Protein AF-A0A3B8JCW5-F1 (afdb_monomer)

Mean predicted aligned error: 5.27 Å

Secondary structure (DSSP, 8-state):
-PPTT--HHHHHHHHHHHHHPPPPTTTT-----GGGHHHHHHHHHHHHHHHHHHHHT-S-HHHHHHHHHHHHHHTTHHHHHHHHHHHHHHHHHT-

Structure (mmCIF, N/CA/C/O backbone):
data_AF-A0A3B8JCW5-F1
#
_entry.id   AF-A0A3B8JCW5-F1
#
loop_
_atom_site.group_PDB
_atom_site.id
_atom_site.type_symbol
_atom_site.label_atom_id
_atom_site.label_alt_id
_atom_site.label_comp_id
_atom_site.label_asym_id
_atom_site.label_entity_id
_atom_site.label_seq_id
_atom_site.pdbx_PDB_ins_code
_atom_site.Cartn_x
_atom_site.Cartn_y
_atom_site.Cartn_z
_atom_site.occupancy
_atom_site.B_iso_or_equiv
_atom_site.auth_seq_id
_atom_site.auth_comp_id
_atom_site.auth_asym_id
_atom_site.auth_atom_id
_atom_site.pdbx_PDB_model_num
ATOM 1 N N . TYR A 1 1 ? 7.900 21.794 -32.937 1.00 60.78 1 TYR A N 1
ATOM 2 C CA . TYR A 1 1 ? 9.323 21.405 -32.929 1.00 60.78 1 TYR A CA 1
ATOM 3 C C . TYR A 1 1 ? 9.379 19.928 -32.579 1.00 60.78 1 TYR A C 1
ATOM 5 O O . TYR A 1 1 ? 8.830 19.569 -31.545 1.00 60.78 1 TYR A O 1
ATOM 13 N N . GLN A 1 2 ? 9.923 19.083 -33.454 1.00 66.00 2 GLN A N 1
ATOM 14 C CA . GLN A 1 2 ? 10.142 17.659 -33.180 1.00 66.00 2 GLN A CA 1
ATOM 15 C C . GLN A 1 2 ? 11.568 17.529 -32.648 1.00 66.00 2 GLN A C 1
ATOM 17 O O . GLN A 1 2 ? 12.497 17.968 -33.323 1.00 66.00 2 GLN A O 1
ATOM 22 N N . ALA A 1 3 ? 11.744 17.009 -31.433 1.00 75.12 3 ALA A N 1
ATOM 23 C CA . ALA A 1 3 ? 13.090 16.718 -30.951 1.00 75.12 3 ALA A CA 1
ATOM 24 C C . ALA A 1 3 ? 13.651 15.519 -31.730 1.00 75.12 3 ALA A C 1
ATOM 26 O O . ALA A 1 3 ? 12.916 14.580 -32.043 1.00 75.12 3 ALA A O 1
ATOM 27 N N . GLU A 1 4 ? 14.935 15.577 -32.067 1.00 80.12 4 GLU A N 1
ATOM 28 C CA . GLU A 1 4 ? 15.622 14.545 -32.843 1.00 80.12 4 GLU A CA 1
ATOM 29 C C . GLU A 1 4 ? 15.4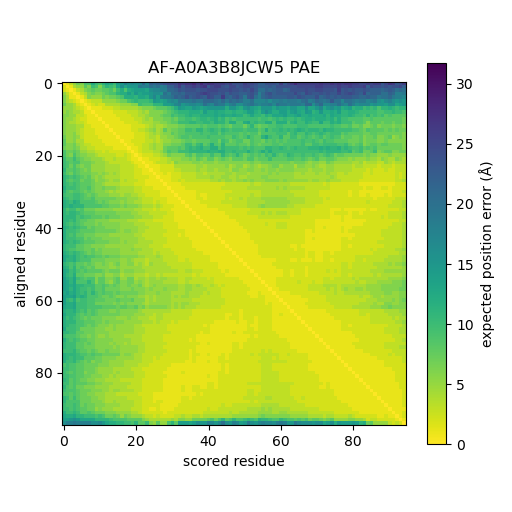79 13.169 -32.161 1.00 80.12 4 GLU A C 1
ATOM 31 O O . GLU A 1 4 ? 15.695 13.045 -30.955 1.00 80.12 4 GLU A O 1
ATOM 36 N N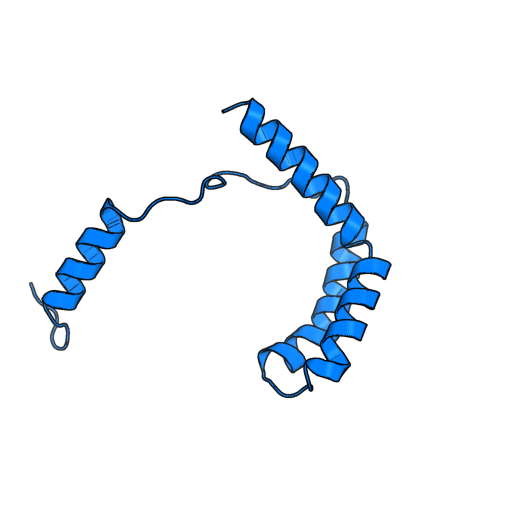 . GLY A 1 5 ? 15.065 12.147 -32.920 1.00 82.88 5 GLY A N 1
ATOM 37 C CA . GLY A 1 5 ? 14.866 10.777 -32.422 1.00 82.88 5 GLY A CA 1
ATOM 38 C C . GLY A 1 5 ? 13.468 10.436 -31.880 1.00 82.88 5 GLY A C 1
ATOM 39 O O . GLY A 1 5 ? 13.263 9.298 -31.468 1.00 82.88 5 GLY A O 1
ATOM 40 N N . LEU A 1 6 ? 12.505 11.367 -31.886 1.00 77.62 6 LEU A N 1
ATOM 41 C CA . LEU A 1 6 ? 11.108 11.087 -31.510 1.00 77.62 6 LEU A CA 1
ATOM 42 C C . LEU A 1 6 ? 10.220 10.901 -32.740 1.00 77.62 6 LEU A C 1
ATOM 44 O O . LEU A 1 6 ? 10.199 11.776 -33.600 1.00 77.62 6 LEU A O 1
ATOM 48 N N . ASP A 1 7 ? 9.438 9.823 -32.794 1.00 88.56 7 ASP A N 1
ATOM 49 C CA . ASP A 1 7 ? 8.391 9.642 -33.806 1.00 88.56 7 ASP A CA 1
ATOM 50 C C . ASP A 1 7 ? 7.181 10.548 -33.494 1.00 88.56 7 ASP A C 1
ATOM 52 O O . ASP A 1 7 ? 6.801 10.746 -32.336 1.00 88.56 7 ASP A O 1
ATOM 56 N N . TRP A 1 8 ? 6.551 11.105 -34.527 1.00 85.19 8 TRP A N 1
ATOM 57 C CA . TRP A 1 8 ? 5.297 11.845 -34.384 1.00 85.19 8 TRP A CA 1
ATOM 58 C C . TRP A 1 8 ? 4.172 10.975 -33.830 1.00 85.19 8 TRP A C 1
ATOM 60 O O . TRP A 1 8 ? 3.372 11.476 -33.040 1.00 85.19 8 TRP A O 1
ATOM 70 N N . ALA A 1 9 ? 4.152 9.680 -34.158 1.00 89.94 9 ALA A N 1
ATOM 71 C CA . ALA A 1 9 ? 3.183 8.743 -33.596 1.00 89.94 9 ALA A CA 1
ATOM 72 C C . ALA A 1 9 ? 3.271 8.681 -32.058 1.00 89.94 9 ALA A C 1
ATOM 74 O O . ALA A 1 9 ? 2.244 8.665 -31.377 1.00 89.94 9 ALA A O 1
ATOM 75 N N . ASP A 1 10 ? 4.483 8.745 -31.494 1.00 88.62 10 ASP A N 1
ATOM 76 C CA . ASP A 1 10 ? 4.687 8.779 -30.042 1.00 88.62 10 ASP A CA 1
ATOM 77 C C . ASP A 1 10 ? 4.193 10.089 -29.424 1.00 88.62 10 ASP A C 1
ATOM 79 O O . ASP A 1 10 ? 3.676 10.103 -28.304 1.00 88.62 10 ASP A O 1
ATOM 83 N N . ILE A 1 11 ? 4.367 11.211 -30.130 1.00 88.56 11 ILE A N 1
ATOM 84 C CA . ILE A 1 11 ? 3.905 12.528 -29.675 1.00 88.56 11 ILE A CA 1
ATOM 85 C C . ILE A 1 11 ? 2.376 12.561 -29.648 1.00 88.56 11 ILE A C 1
ATOM 87 O O . ILE A 1 11 ? 1.792 12.981 -28.648 1.00 88.56 11 ILE A O 1
ATOM 91 N N . GLU A 1 12 ? 1.724 12.094 -30.712 1.00 91.56 12 GLU A N 1
ATOM 92 C CA . GLU A 1 12 ? 0.265 12.016 -30.792 1.00 91.56 12 GLU A CA 1
ATOM 93 C C . GLU A 1 12 ? -0.309 11.068 -29.741 1.00 91.56 12 GLU A C 1
ATOM 95 O O . GLU A 1 12 ? -1.254 11.435 -29.040 1.00 91.56 12 GLU A O 1
ATOM 100 N N . PHE A 1 13 ? 0.307 9.895 -29.566 1.00 91.06 13 PHE A N 1
ATOM 101 C CA . PHE A 1 13 ? -0.049 8.955 -28.510 1.00 91.06 13 PHE A CA 1
ATOM 102 C C . PHE A 1 13 ? 0.010 9.623 -27.131 1.00 91.06 13 PHE A C 1
ATOM 104 O O . PHE A 1 13 ? -0.985 9.635 -26.410 1.00 91.06 13 PHE A O 1
ATOM 111 N N . LYS A 1 14 ? 1.131 10.271 -26.785 1.00 90.69 14 LYS A N 1
ATOM 112 C CA . LYS A 1 14 ? 1.292 10.969 -25.497 1.00 90.69 14 LYS A CA 1
ATOM 113 C C . LYS A 1 14 ? 0.276 12.094 -25.311 1.00 90.69 14 LYS A C 1
ATOM 115 O O . LYS A 1 14 ? -0.271 12.252 -24.223 1.00 90.69 14 LYS A O 1
ATOM 120 N N . LEU A 1 15 ? 0.021 12.892 -26.350 1.00 92.81 15 LEU A N 1
ATOM 121 C CA . LEU A 1 15 ? -0.953 13.986 -26.290 1.00 92.81 15 LEU A CA 1
ATOM 122 C C . LEU A 1 15 ? -2.380 13.478 -26.091 1.00 92.81 15 LEU A C 1
ATOM 124 O O . LEU A 1 15 ? -3.147 14.128 -25.377 1.00 92.81 15 LEU A O 1
ATOM 128 N N . ARG A 1 16 ? -2.724 12.344 -26.706 1.00 93.50 16 ARG A N 1
ATOM 129 C CA . ARG A 1 16 ? -4.015 11.685 -26.518 1.00 93.50 16 ARG A CA 1
ATOM 130 C C . ARG A 1 16 ? -4.153 11.155 -25.096 1.00 93.50 16 ARG A C 1
ATOM 132 O O . ARG A 1 16 ? -5.084 11.555 -24.406 1.00 93.50 16 ARG A O 1
ATOM 139 N N . GLU A 1 17 ? -3.199 10.355 -24.619 1.00 94.25 17 GLU A N 1
ATOM 140 C CA . GLU A 1 17 ? -3.244 9.791 -23.261 1.00 94.25 17 GLU A CA 1
ATOM 141 C C . GLU A 1 17 ? -3.301 10.894 -22.189 1.00 94.25 17 GLU A C 1
ATOM 143 O O . GLU A 1 17 ? -4.147 10.872 -21.298 1.00 94.25 17 GLU A O 1
ATOM 148 N N . ASN A 1 18 ? -2.517 11.966 -22.334 1.00 90.50 18 ASN A N 1
ATOM 149 C CA . ASN A 1 18 ? -2.557 13.091 -21.393 1.00 90.50 18 ASN A CA 1
ATOM 150 C C . ASN A 1 18 ? -3.942 13.752 -21.254 1.00 90.50 18 ASN A C 1
ATOM 152 O O . ASN A 1 18 ? -4.211 14.389 -20.234 1.00 90.50 18 ASN A O 1
ATOM 156 N N . LYS A 1 19 ? -4.799 13.654 -22.276 1.00 92.25 19 LYS A N 1
ATOM 157 C CA . LYS A 1 19 ? -6.136 14.265 -22.291 1.00 92.25 19 LYS A CA 1
ATOM 158 C C . LYS A 1 19 ? -7.246 13.269 -21.976 1.00 92.25 19 LYS A C 1
ATOM 160 O O . LYS A 1 19 ? -8.230 13.646 -21.345 1.00 92.25 19 LYS A O 1
ATOM 165 N N . GLU A 1 20 ? -7.108 12.039 -22.451 1.00 93.94 20 GLU A N 1
ATOM 166 C CA . GLU A 1 20 ? -8.205 11.075 -22.539 1.00 93.94 20 GLU A CA 1
ATOM 167 C C . GLU A 1 20 ? -8.067 9.906 -21.561 1.00 93.94 20 GLU A C 1
ATOM 169 O O . GLU A 1 20 ? -9.065 9.231 -21.289 1.00 93.94 20 GLU A O 1
ATOM 174 N N . THR A 1 21 ? -6.875 9.653 -21.000 1.00 93.25 21 THR A N 1
ATOM 175 C CA . THR A 1 21 ? -6.691 8.537 -20.069 1.00 93.25 21 THR A CA 1
ATOM 176 C C . THR A 1 21 ? -7.599 8.721 -18.856 1.00 93.25 21 THR A C 1
ATOM 178 O O . THR A 1 21 ? -7.571 9.732 -18.145 1.00 93.25 21 THR A O 1
ATOM 181 N N . LYS A 1 22 ? -8.416 7.698 -18.600 1.00 93.25 22 LYS A N 1
ATOM 182 C CA . LYS A 1 22 ? -9.320 7.673 -17.453 1.00 93.25 22 LYS A CA 1
ATOM 183 C C . LYS A 1 22 ? -8.508 7.740 -16.163 1.00 93.25 22 LYS A C 1
ATOM 185 O O . LYS A 1 22 ? -7.592 6.947 -15.950 1.00 93.25 22 LYS A O 1
ATOM 190 N N . ARG A 1 23 ? -8.877 8.667 -15.280 1.00 90.81 23 ARG A N 1
ATOM 191 C CA . ARG A 1 23 ? -8.323 8.710 -13.924 1.00 90.81 23 ARG A CA 1
ATOM 192 C C . ARG A 1 23 ? -8.829 7.515 -13.122 1.00 90.81 23 ARG A C 1
ATOM 194 O O . ARG A 1 23 ? -9.929 7.019 -13.357 1.00 90.81 23 ARG A O 1
ATOM 201 N N . SER A 1 24 ? -8.022 7.084 -12.156 1.00 92.81 24 SER A N 1
ATOM 202 C CA . SER A 1 24 ? -8.463 6.112 -11.156 1.00 92.81 24 SER A CA 1
ATOM 203 C C . SER A 1 24 ? -9.742 6.610 -10.465 1.00 92.81 24 SER A C 1
ATOM 205 O O . SER A 1 24 ? -9.793 7.794 -10.118 1.00 92.81 24 SER A O 1
ATOM 207 N N . PRO A 1 25 ? -10.730 5.736 -10.191 1.00 91.62 25 PRO A N 1
ATOM 208 C CA . PRO A 1 25 ? -11.888 6.077 -9.359 1.00 91.62 25 PRO A CA 1
ATOM 209 C C . PRO A 1 25 ? -11.507 6.579 -7.959 1.00 91.62 25 PRO A C 1
ATOM 211 O O . PRO A 1 25 ? -12.289 7.264 -7.314 1.00 91.62 25 PRO A O 1
ATOM 214 N N . TYR A 1 26 ? -10.297 6.252 -7.499 1.00 94.38 26 TYR A N 1
ATOM 215 C CA . TYR A 1 26 ? -9.771 6.628 -6.185 1.00 94.38 26 TYR A CA 1
ATOM 216 C C . TYR A 1 26 ? -8.753 7.776 -6.263 1.00 94.38 26 TYR A C 1
ATOM 218 O O . TYR A 1 26 ? -8.016 8.033 -5.311 1.00 94.38 26 TYR A O 1
ATOM 226 N N . PHE A 1 27 ? -8.644 8.446 -7.415 1.00 93.06 27 PHE A N 1
ATOM 227 C CA . PHE A 1 27 ? -7.737 9.578 -7.580 1.00 93.06 27 PHE A CA 1
ATOM 228 C C . PHE A 1 27 ? -8.141 10.722 -6.638 1.00 93.06 27 PHE A C 1
ATOM 230 O O . PHE A 1 27 ? -9.243 11.249 -6.739 1.00 93.06 27 PHE A O 1
ATOM 237 N N . GLY A 1 28 ? -7.229 11.122 -5.748 1.00 93.88 28 GLY A N 1
ATOM 238 C CA . GLY A 1 28 ? -7.475 12.152 -4.731 1.00 93.88 28 GLY A CA 1
ATOM 239 C C . GLY A 1 28 ? -7.737 11.604 -3.325 1.00 93.88 28 GLY A C 1
ATOM 240 O O . GLY A 1 28 ? -7.678 12.375 -2.371 1.00 93.88 28 GLY A O 1
ATOM 241 N N . PHE A 1 29 ? -7.944 10.293 -3.167 1.00 97.06 29 PHE A N 1
ATOM 242 C CA . PHE A 1 29 ? -7.986 9.666 -1.848 1.00 97.06 29 PHE A CA 1
ATOM 243 C C . PHE A 1 29 ? -6.603 9.706 -1.178 1.00 97.06 29 PHE A C 1
ATOM 245 O O . PHE A 1 29 ? -5.594 9.322 -1.777 1.00 97.06 29 PHE A O 1
ATOM 252 N N . ILE A 1 30 ? -6.561 10.137 0.085 1.00 97.12 30 ILE A N 1
ATOM 253 C CA . ILE A 1 30 ? -5.359 10.146 0.924 1.00 97.12 30 ILE A CA 1
ATOM 254 C C . ILE A 1 30 ? -5.668 9.351 2.190 1.00 97.12 30 ILE A C 1
ATOM 256 O O . ILE A 1 30 ? -6.552 9.713 2.958 1.00 97.12 30 ILE A O 1
ATOM 260 N N . PHE A 1 31 ? -4.922 8.270 2.403 1.00 97.44 31 PHE A N 1
ATOM 261 C CA . PHE A 1 31 ? -5.055 7.427 3.587 1.00 97.44 31 PHE A CA 1
ATOM 262 C C . PHE A 1 31 ? -4.458 8.102 4.831 1.00 97.44 31 PHE A C 1
ATOM 264 O O . PHE A 1 31 ? -3.307 8.543 4.790 1.00 97.44 31 PHE A O 1
ATOM 271 N N . ASP A 1 32 ? -5.197 8.111 5.944 1.00 97.88 32 ASP A N 1
ATOM 272 C CA . ASP A 1 32 ? -4.695 8.508 7.260 1.00 97.88 32 ASP A CA 1
ATOM 273 C C . ASP A 1 32 ? -4.218 7.281 8.061 1.00 97.88 32 ASP A C 1
ATOM 275 O O . ASP A 1 32 ? -5.028 6.464 8.505 1.00 97.88 32 ASP A O 1
ATOM 279 N N . PRO A 1 33 ? -2.906 7.145 8.314 1.00 96.75 33 PRO A N 1
ATOM 280 C CA . PRO A 1 33 ? -2.366 6.003 9.030 1.00 96.75 33 PRO A CA 1
ATOM 281 C C . PRO A 1 33 ? -2.466 6.105 10.559 1.00 96.75 33 PRO A C 1
ATOM 283 O O . PRO A 1 33 ? -1.963 5.192 11.212 1.00 96.75 33 PRO A O 1
ATOM 286 N N . GLN A 1 34 ? -3.025 7.175 11.157 1.00 97.56 34 GLN A N 1
ATOM 287 C CA . GLN A 1 34 ? -2.968 7.394 12.619 1.00 97.56 34 GLN A CA 1
ATOM 288 C C . GLN A 1 34 ? -3.350 6.153 13.439 1.00 97.56 34 GLN A C 1
ATOM 290 O O . GLN A 1 34 ? -2.647 5.828 14.396 1.00 97.56 34 GLN A O 1
ATOM 295 N N . ASN A 1 35 ? -4.415 5.453 13.040 1.00 97.00 35 ASN A N 1
ATOM 296 C CA . ASN A 1 35 ? -4.973 4.317 13.779 1.00 97.00 35 ASN A CA 1
ATOM 297 C C . ASN A 1 35 ? -4.169 3.017 13.638 1.00 97.00 35 ASN A C 1
ATOM 299 O O . ASN A 1 35 ? -4.406 2.089 14.400 1.00 97.00 35 ASN A O 1
ATOM 303 N N . VAL A 1 36 ? -3.242 2.938 12.676 1.00 98.06 36 VAL A N 1
ATOM 304 C CA . VAL A 1 36 ? -2.524 1.697 12.326 1.00 98.06 36 VAL A CA 1
ATOM 305 C C . VAL A 1 36 ? -1.013 1.903 12.150 1.00 98.06 36 VAL A C 1
ATOM 307 O O . VAL A 1 36 ? -0.333 1.193 11.404 1.00 98.06 36 VAL A O 1
ATOM 310 N N . LYS A 1 37 ? -0.450 2.930 12.801 1.00 97.88 37 LYS A N 1
ATOM 311 C CA . LYS A 1 37 ? 0.986 3.256 12.696 1.00 97.88 37 LYS A CA 1
ATOM 312 C C . LYS A 1 37 ? 1.888 2.107 13.144 1.00 97.88 37 LYS A C 1
ATOM 314 O O . LYS A 1 37 ? 2.955 1.912 12.560 1.00 97.88 37 LYS A O 1
ATOM 319 N N . THR A 1 38 ? 1.483 1.377 14.180 1.00 97.88 38 THR A N 1
ATOM 320 C CA . THR A 1 38 ? 2.262 0.269 14.742 1.00 97.88 38 THR A CA 1
ATOM 321 C C . THR A 1 38 ? 2.364 -0.876 13.741 1.00 97.88 38 THR A C 1
ATOM 323 O O . THR A 1 38 ? 3.464 -1.330 13.431 1.00 97.88 38 THR A O 1
ATOM 326 N N . GLU A 1 39 ? 1.234 -1.279 13.166 1.00 98.25 39 GLU A N 1
ATOM 327 C CA . GLU A 1 39 ? 1.126 -2.310 12.138 1.00 98.25 39 GLU A CA 1
ATOM 328 C C . GLU A 1 39 ? 1.941 -1.919 10.907 1.00 98.25 39 GLU A C 1
ATOM 330 O O . GLU A 1 39 ? 2.730 -2.717 10.411 1.00 98.25 39 GLU A O 1
ATOM 335 N N . LEU A 1 40 ? 1.850 -0.664 10.451 1.00 97.88 40 LEU A N 1
ATOM 336 C CA . LEU A 1 40 ? 2.654 -0.172 9.326 1.00 97.88 40 LEU A CA 1
ATOM 337 C C . LEU A 1 40 ? 4.164 -0.274 9.577 1.00 97.88 40 LEU A C 1
ATOM 339 O O . LEU A 1 40 ? 4.914 -0.591 8.652 1.00 97.88 40 LEU A O 1
ATOM 343 N N . SER A 1 41 ? 4.615 -0.022 10.808 1.00 97.88 41 SER A N 1
ATOM 344 C CA . SER A 1 41 ? 6.021 -0.191 11.186 1.00 97.88 41 SER A CA 1
ATOM 345 C C . SER A 1 41 ? 6.448 -1.658 11.086 1.00 97.88 41 SER A C 1
ATOM 347 O O . SER A 1 41 ? 7.431 -1.978 10.413 1.00 97.88 41 SER A O 1
ATOM 349 N N . THR A 1 42 ? 5.669 -2.571 11.671 1.00 97.94 42 THR A N 1
ATOM 350 C CA . THR A 1 42 ? 5.961 -4.012 11.631 1.00 97.94 42 THR A CA 1
ATOM 351 C C . THR A 1 42 ? 5.904 -4.562 10.204 1.00 97.94 42 THR A C 1
ATOM 353 O O . THR A 1 42 ? 6.809 -5.284 9.788 1.00 97.94 42 THR A O 1
ATOM 356 N N . ILE A 1 43 ? 4.914 -4.151 9.407 1.00 98.38 43 ILE A N 1
ATOM 357 C CA . ILE A 1 43 ? 4.794 -4.493 7.983 1.00 98.38 43 ILE A CA 1
ATOM 358 C C . ILE A 1 43 ? 6.020 -4.019 7.201 1.00 98.38 43 ILE A C 1
ATOM 360 O O . ILE A 1 43 ? 6.525 -4.753 6.354 1.00 98.38 43 ILE A O 1
ATOM 364 N N . ASN A 1 44 ? 6.523 -2.809 7.464 1.00 98.25 44 ASN A N 1
ATOM 365 C CA . ASN A 1 44 ? 7.723 -2.313 6.790 1.00 98.25 44 ASN A CA 1
ATOM 366 C C . ASN A 1 44 ? 8.956 -3.167 7.108 1.00 98.25 44 ASN A C 1
ATOM 368 O O . ASN A 1 44 ? 9.750 -3.426 6.206 1.00 98.25 44 ASN A O 1
ATOM 372 N N . ASN A 1 45 ? 9.090 -3.665 8.339 1.00 98.12 45 ASN A N 1
ATOM 373 C CA . ASN A 1 45 ? 10.178 -4.579 8.689 1.00 98.12 45 ASN A CA 1
ATOM 374 C C . ASN A 1 45 ? 10.091 -5.890 7.898 1.00 98.12 45 ASN A C 1
ATOM 376 O O . ASN A 1 45 ? 11.092 -6.310 7.321 1.00 98.12 45 ASN A O 1
ATOM 380 N N . VAL A 1 46 ? 8.897 -6.484 7.795 1.00 98.06 46 VAL A N 1
ATOM 381 C CA . VAL A 1 46 ? 8.670 -7.686 6.973 1.00 98.06 46 VAL A CA 1
ATOM 382 C C . VAL A 1 46 ? 8.991 -7.393 5.504 1.00 98.06 46 VAL A C 1
ATOM 384 O O . VAL A 1 46 ? 9.771 -8.101 4.875 1.00 98.06 46 VAL A O 1
ATOM 387 N N . LYS A 1 47 ? 8.481 -6.292 4.944 1.00 98.12 47 LYS A N 1
ATOM 388 C CA . LYS A 1 47 ? 8.781 -5.888 3.561 1.00 98.12 47 LYS A CA 1
ATOM 389 C C . LYS A 1 47 ? 10.280 -5.774 3.292 1.00 98.12 47 LYS A C 1
ATOM 391 O O . LYS A 1 47 ? 10.730 -6.232 2.247 1.00 98.12 47 LYS A O 1
ATOM 396 N N . ASN A 1 48 ? 11.044 -5.199 4.218 1.00 97.94 48 ASN A N 1
ATOM 397 C CA . ASN A 1 48 ? 12.490 -5.034 4.066 1.00 97.94 48 ASN A CA 1
ATOM 398 C C . ASN A 1 48 ? 13.247 -6.371 4.036 1.00 97.94 48 ASN A C 1
ATOM 400 O O . ASN A 1 48 ? 14.317 -6.437 3.438 1.00 97.94 48 ASN A O 1
ATOM 404 N N . GLN A 1 49 ? 12.699 -7.424 4.645 1.00 96.81 49 GLN A N 1
ATOM 405 C CA . GLN A 1 49 ? 13.292 -8.763 4.640 1.00 96.81 49 GLN A CA 1
ATOM 406 C C . GLN A 1 49 ? 13.050 -9.503 3.317 1.00 96.81 49 GLN A C 1
ATOM 408 O O . GLN A 1 49 ? 13.941 -10.198 2.839 1.00 96.81 49 GLN A O 1
ATOM 413 N N . TYR A 1 50 ? 11.870 -9.335 2.710 1.00 97.38 50 TYR A N 1
ATOM 414 C CA . TYR A 1 50 ? 11.443 -10.154 1.568 1.00 97.38 50 TYR A CA 1
ATOM 415 C C . TYR A 1 50 ? 11.497 -9.434 0.212 1.00 97.38 50 TYR A C 1
ATOM 417 O O .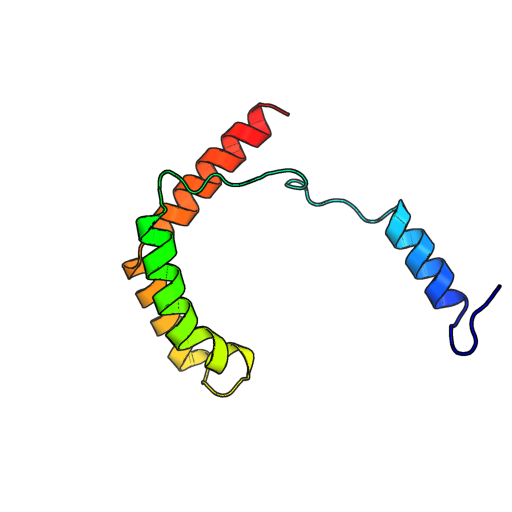 TYR A 1 50 ? 11.924 -10.020 -0.786 1.00 97.38 50 TYR A O 1
ATOM 425 N N . LEU A 1 51 ? 11.071 -8.166 0.140 1.00 96.50 51 LEU A N 1
ATOM 426 C CA . LEU A 1 51 ? 10.864 -7.481 -1.143 1.00 96.50 51 LEU A CA 1
ATOM 427 C C . LEU A 1 51 ? 12.123 -7.343 -2.006 1.00 96.50 51 LEU A C 1
ATOM 429 O O . LEU A 1 51 ? 11.989 -7.537 -3.212 1.00 96.50 51 LEU A O 1
ATOM 433 N N . PRO A 1 52 ? 13.326 -7.036 -1.477 1.00 97.81 52 PRO A N 1
ATOM 434 C CA . PRO A 1 52 ? 14.510 -6.918 -2.327 1.00 97.81 52 PRO A CA 1
ATOM 435 C C . PRO A 1 52 ? 14.806 -8.201 -3.116 1.00 97.81 52 PRO A C 1
ATOM 437 O O . PRO A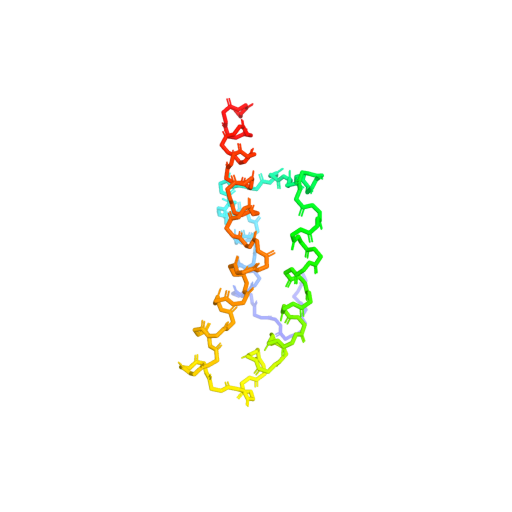 1 52 ? 15.112 -8.135 -4.306 1.00 97.81 52 PRO A O 1
ATOM 440 N N . GLY A 1 53 ? 14.662 -9.368 -2.479 1.00 97.75 53 GLY A N 1
ATOM 441 C CA . GLY A 1 53 ? 14.870 -10.665 -3.122 1.00 97.75 53 GLY A CA 1
ATOM 442 C C . GLY A 1 53 ? 13.758 -11.025 -4.110 1.00 97.75 53 GLY A C 1
ATOM 443 O O . GLY A 1 53 ? 14.048 -11.457 -5.222 1.00 97.75 53 GLY A O 1
ATOM 444 N N . LEU A 1 54 ? 12.497 -10.768 -3.745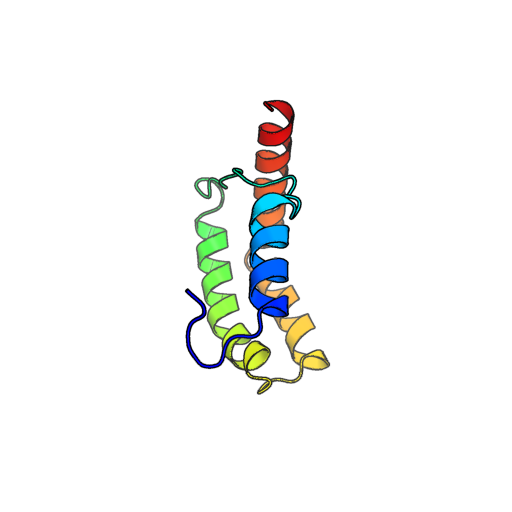 1.00 96.94 54 LEU A N 1
ATOM 445 C CA . LEU A 1 54 ? 11.340 -11.010 -4.616 1.00 96.94 54 LEU A CA 1
ATOM 446 C C . LEU A 1 54 ? 11.349 -10.122 -5.872 1.00 96.94 54 LEU A C 1
ATOM 448 O O . LEU A 1 54 ? 11.098 -10.606 -6.969 1.00 96.94 54 LEU A O 1
ATOM 452 N N . ILE A 1 55 ? 11.657 -8.828 -5.735 1.00 96.12 55 ILE A N 1
ATOM 453 C CA . ILE A 1 55 ? 11.640 -7.868 -6.855 1.00 96.12 55 ILE A CA 1
ATOM 454 C C . ILE A 1 55 ? 12.815 -8.102 -7.809 1.00 96.12 55 ILE A C 1
ATOM 456 O O . ILE A 1 55 ? 12.667 -7.936 -9.017 1.00 96.12 55 ILE A O 1
ATOM 460 N N . SER A 1 56 ? 13.983 -8.479 -7.284 1.00 97.31 56 SER A N 1
ATOM 461 C CA . SER A 1 56 ? 15.164 -8.762 -8.112 1.00 97.31 56 SER A CA 1
ATOM 462 C C . SER A 1 56 ? 15.125 -10.134 -8.790 1.00 97.31 56 SER A C 1
ATOM 464 O O . SER A 1 56 ? 15.945 -10.386 -9.670 1.00 97.31 56 SER A O 1
ATOM 466 N N . GLY A 1 57 ? 14.199 -11.015 -8.395 1.00 96.06 57 GLY A N 1
ATOM 467 C CA . GLY A 1 57 ? 14.137 -12.400 -8.868 1.00 96.06 57 GLY A CA 1
ATOM 468 C C . GLY A 1 57 ? 15.180 -13.324 -8.229 1.00 96.06 57 GLY A C 1
ATOM 469 O O . GLY A 1 57 ? 15.436 -14.404 -8.748 1.00 96.06 57 GLY A O 1
ATOM 470 N N . ALA A 1 58 ? 15.800 -12.909 -7.120 1.00 97.25 58 ALA A N 1
ATOM 471 C CA . ALA A 1 58 ? 16.782 -13.715 -6.392 1.00 97.25 58 ALA A CA 1
ATOM 472 C C . ALA A 1 58 ? 16.144 -14.798 -5.499 1.00 97.25 58 ALA A C 1
ATOM 474 O O . ALA A 1 58 ? 16.837 -15.720 -5.074 1.00 97.25 58 ALA A O 1
ATOM 475 N N . LEU A 1 59 ? 14.850 -14.673 -5.190 1.00 96.62 59 LEU A N 1
ATOM 476 C CA . LEU A 1 59 ? 14.074 -15.634 -4.401 1.00 96.62 59 LEU A CA 1
ATOM 477 C C . LEU A 1 59 ? 12.999 -16.285 -5.273 1.00 96.62 59 LEU A C 1
ATOM 479 O O . LEU A 1 59 ? 12.376 -15.595 -6.081 1.00 96.62 59 LEU A O 1
ATOM 483 N N . ASP A 1 60 ? 12.757 -17.583 -5.070 1.00 97.19 60 ASP A N 1
ATOM 484 C CA . ASP A 1 60 ? 11.672 -18.310 -5.736 1.00 97.19 60 ASP A CA 1
ATOM 485 C C . ASP A 1 60 ? 10.306 -17.817 -5.214 1.00 97.19 60 ASP A C 1
ATOM 487 O O . ASP A 1 60 ? 10.038 -17.929 -4.007 1.00 97.19 60 ASP A O 1
ATOM 491 N N . PRO A 1 61 ? 9.436 -17.253 -6.074 1.00 96.75 61 PRO A N 1
ATOM 492 C CA . PRO A 1 61 ? 8.115 -16.795 -5.670 1.00 96.75 61 PRO A CA 1
ATOM 493 C C . PRO A 1 61 ? 7.214 -17.912 -5.133 1.00 96.75 61 PRO A C 1
ATOM 495 O O . PRO A 1 61 ? 6.440 -17.638 -4.214 1.00 96.75 61 PRO A O 1
ATOM 498 N N . ASP A 1 62 ? 7.319 -19.140 -5.650 1.00 97.38 62 ASP A N 1
ATOM 499 C CA . ASP A 1 62 ? 6.430 -20.244 -5.264 1.00 97.38 62 ASP A CA 1
ATOM 500 C C . ASP A 1 62 ? 6.672 -20.678 -3.810 1.00 97.38 62 ASP A C 1
ATOM 502 O O . ASP A 1 62 ? 5.738 -21.047 -3.094 1.00 97.38 62 ASP A O 1
ATOM 506 N N . GLU A 1 63 ? 7.911 -20.545 -3.332 1.00 96.06 63 GLU A N 1
ATOM 507 C CA . GLU A 1 63 ? 8.282 -20.817 -1.940 1.00 96.06 63 GLU A CA 1
ATOM 508 C C . GLU A 1 63 ? 8.143 -19.575 -1.045 1.00 96.06 63 GLU A C 1
ATOM 510 O O . GLU A 1 63 ? 7.676 -19.651 0.096 1.00 96.06 63 GLU A O 1
ATOM 515 N N . THR A 1 64 ? 8.539 -18.407 -1.558 1.00 97.31 64 THR A N 1
ATOM 516 C CA . THR A 1 64 ? 8.736 -17.200 -0.741 1.00 97.31 64 THR A CA 1
ATOM 517 C C . THR A 1 64 ? 7.462 -16.371 -0.585 1.00 97.31 64 THR A C 1
ATOM 519 O O . THR A 1 64 ? 7.240 -15.797 0.484 1.00 97.31 64 THR A O 1
ATOM 522 N N . LEU A 1 65 ? 6.591 -16.295 -1.602 1.00 97.06 65 LEU A N 1
ATOM 523 C CA . LEU A 1 65 ? 5.352 -15.509 -1.505 1.00 97.06 65 LEU A CA 1
ATOM 524 C C . LEU A 1 65 ? 4.406 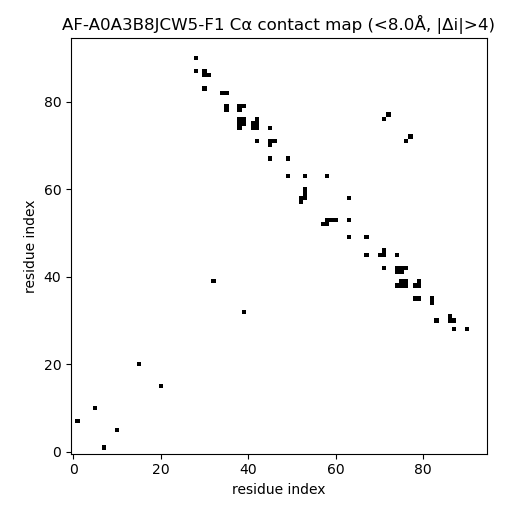-16.016 -0.405 1.00 97.06 65 LEU A C 1
ATOM 526 O O . LEU A 1 65 ? 3.905 -15.172 0.345 1.00 97.06 65 LEU A O 1
ATOM 530 N N . PRO A 1 66 ? 4.170 -17.334 -0.229 1.00 98.12 66 PRO A N 1
ATOM 531 C CA . PRO A 1 66 ? 3.321 -17.822 0.858 1.00 98.12 66 PRO A CA 1
ATOM 532 C C . PRO A 1 66 ? 3.839 -17.427 2.248 1.00 98.12 66 PRO A C 1
ATOM 534 O O . PRO A 1 66 ? 3.053 -17.026 3.110 1.00 98.12 66 PRO A O 1
ATOM 537 N N . LEU A 1 67 ? 5.159 -17.490 2.460 1.00 97.75 67 LEU A N 1
ATOM 538 C CA . LEU A 1 67 ? 5.808 -17.075 3.708 1.00 97.75 67 LEU A CA 1
ATOM 539 C C . LEU A 1 67 ? 5.685 -15.564 3.925 1.00 97.75 67 LEU A C 1
ATOM 541 O O . LEU A 1 67 ? 5.266 -15.126 4.994 1.00 97.75 67 LEU A O 1
ATOM 545 N N . PHE A 1 68 ? 5.957 -14.771 2.890 1.00 98.12 68 PHE A N 1
ATOM 546 C CA . PHE A 1 68 ? 5.833 -13.319 2.952 1.00 98.12 68 PHE A CA 1
ATOM 547 C C . PHE A 1 68 ? 4.403 -12.878 3.292 1.00 98.12 68 PHE A C 1
ATOM 549 O O . PHE A 1 68 ? 4.211 -12.039 4.168 1.00 98.12 68 PHE A O 1
ATOM 556 N N . ILE A 1 69 ? 3.386 -13.470 2.655 1.00 97.88 69 ILE A N 1
ATOM 557 C CA . ILE A 1 69 ? 1.972 -13.176 2.939 1.00 97.88 69 ILE A CA 1
ATOM 558 C C . ILE A 1 69 ? 1.615 -13.552 4.381 1.00 97.88 69 ILE A C 1
ATOM 560 O O . ILE A 1 69 ? 0.945 -12.782 5.071 1.00 97.88 69 ILE A O 1
ATOM 564 N N . LYS A 1 70 ? 2.073 -14.716 4.858 1.00 98.38 70 LYS A N 1
ATOM 565 C CA . LYS A 1 70 ? 1.876 -15.139 6.249 1.00 98.38 70 LYS A CA 1
ATOM 566 C C . LYS A 1 70 ? 2.471 -14.124 7.228 1.00 98.38 70 LYS A C 1
ATOM 568 O O . LYS A 1 70 ? 1.781 -13.719 8.164 1.00 98.38 70 LYS A O 1
ATOM 573 N N . ASP A 1 71 ? 3.703 -13.687 6.994 1.00 98.31 71 ASP A N 1
ATOM 574 C CA . ASP A 1 71 ? 4.403 -12.750 7.875 1.00 98.31 71 ASP A CA 1
ATOM 575 C C . ASP A 1 71 ? 3.798 -11.341 7.814 1.00 98.31 71 ASP A C 1
ATOM 577 O O . ASP A 1 71 ? 3.664 -10.683 8.845 1.00 98.31 71 ASP A O 1
ATOM 581 N N . LEU A 1 72 ? 3.343 -10.893 6.639 1.00 98.50 72 LEU A N 1
ATOM 582 C CA . LEU A 1 72 ? 2.580 -9.651 6.490 1.00 98.50 72 LEU A CA 1
ATOM 583 C C . LEU A 1 72 ? 1.284 -9.688 7.304 1.00 98.50 72 LEU A C 1
ATOM 585 O O . LEU A 1 72 ? 0.971 -8.733 8.016 1.00 98.50 72 LEU A O 1
ATOM 589 N N . ASN A 1 73 ? 0.532 -10.787 7.22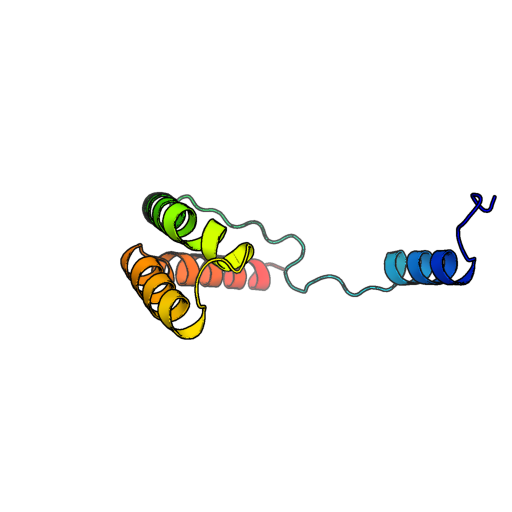3 1.00 97.94 73 ASN A N 1
ATOM 590 C CA . ASN A 1 73 ? -0.705 -10.946 7.983 1.00 97.94 73 ASN A CA 1
ATOM 591 C C . ASN A 1 73 ? -0.437 -10.984 9.492 1.00 97.94 73 ASN A C 1
ATOM 593 O O . ASN A 1 73 ? -1.128 -10.297 10.241 1.00 97.94 73 ASN A O 1
ATOM 597 N N . ALA A 1 74 ? 0.604 -11.698 9.932 1.00 98.12 74 ALA A N 1
ATOM 598 C CA . ALA A 1 74 ? 1.043 -11.698 11.329 1.00 98.12 74 ALA A CA 1
ATOM 599 C C . ALA A 1 74 ? 1.492 -10.304 11.811 1.00 98.12 74 ALA A C 1
ATOM 601 O O . ALA A 1 74 ? 1.312 -9.966 12.979 1.00 98.12 74 ALA A O 1
ATOM 602 N N . ALA A 1 75 ? 2.026 -9.475 10.910 1.00 97.94 75 ALA A N 1
ATOM 603 C CA . ALA A 1 75 ? 2.400 -8.087 11.170 1.00 97.94 75 ALA A CA 1
ATOM 604 C C . ALA A 1 75 ? 1.216 -7.098 11.185 1.00 97.94 75 ALA A C 1
ATOM 606 O O . ALA A 1 75 ? 1.428 -5.912 11.438 1.00 97.94 75 ALA A O 1
ATOM 607 N N . GLY A 1 76 ? -0.014 -7.556 10.921 1.00 98.12 76 GLY A N 1
ATOM 608 C CA . GLY A 1 76 ? -1.216 -6.719 10.933 1.00 98.12 76 GLY A CA 1
ATOM 609 C C . GLY A 1 76 ? -1.628 -6.164 9.567 1.00 98.12 76 GLY A C 1
ATOM 610 O O . GLY A 1 76 ? -2.361 -5.177 9.507 1.00 98.12 76 GLY A O 1
ATOM 611 N N . ALA A 1 77 ? -1.193 -6.774 8.455 1.00 98.06 77 ALA A N 1
ATOM 612 C CA . ALA A 1 77 ? -1.590 -6.331 7.113 1.00 98.06 77 ALA A CA 1
ATOM 613 C C . ALA A 1 77 ? -3.112 -6.294 6.924 1.00 98.06 77 ALA A C 1
ATOM 615 O O . ALA A 1 77 ? -3.623 -5.335 6.348 1.00 98.06 77 ALA A O 1
ATOM 616 N N . GLN A 1 78 ? -3.835 -7.279 7.464 1.00 98.12 78 GLN A N 1
ATOM 617 C CA . GLN A 1 78 ? -5.294 -7.323 7.384 1.00 98.12 78 GLN A CA 1
ATOM 618 C C . GLN A 1 78 ? -5.950 -6.130 8.102 1.00 98.12 78 GLN A C 1
ATOM 620 O O . GLN A 1 78 ? -6.814 -5.474 7.528 1.00 98.12 78 GLN A O 1
ATOM 625 N N . THR A 1 79 ? -5.462 -5.763 9.291 1.00 98.31 79 THR A N 1
ATOM 626 C CA . THR A 1 79 ? -5.921 -4.576 10.034 1.00 98.31 79 THR A CA 1
ATOM 627 C C . THR A 1 79 ? -5.739 -3.292 9.220 1.00 98.31 79 THR A C 1
ATOM 629 O O . THR A 1 79 ? -6.635 -2.452 9.148 1.00 98.31 79 THR A O 1
ATOM 632 N N . VAL A 1 80 ? -4.586 -3.137 8.558 1.00 98.44 80 VAL A N 1
ATOM 633 C CA . VAL A 1 80 ? -4.316 -1.976 7.695 1.00 98.44 80 VAL A CA 1
ATOM 634 C C . VAL A 1 80 ? -5.232 -1.965 6.468 1.00 98.44 80 VAL A C 1
ATOM 636 O O . VAL A 1 80 ? -5.670 -0.892 6.052 1.00 98.44 80 VAL A O 1
ATOM 639 N N . ILE A 1 81 ? -5.518 -3.129 5.874 1.00 98.25 81 ILE A N 1
ATOM 640 C CA . ILE A 1 81 ? -6.436 -3.257 4.732 1.00 98.25 81 ILE A CA 1
ATOM 641 C C . ILE A 1 81 ? -7.851 -2.829 5.132 1.00 98.25 81 ILE A C 1
ATOM 643 O O . ILE A 1 81 ? -8.466 -2.036 4.422 1.00 98.25 81 ILE A O 1
ATOM 647 N N . GLU A 1 82 ? -8.341 -3.290 6.280 1.00 98.50 82 GLU A N 1
ATOM 648 C CA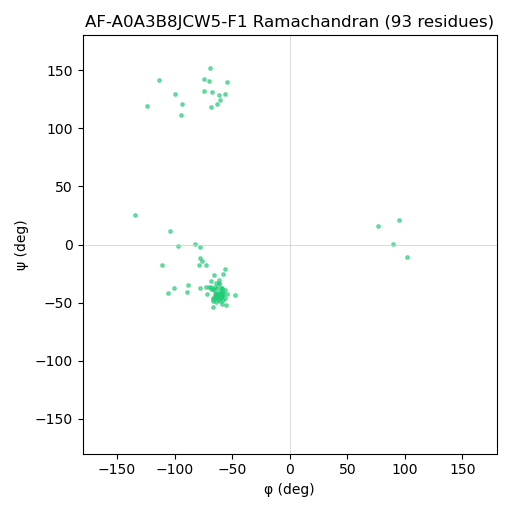 . GLU A 1 82 ? -9.675 -2.952 6.786 1.00 98.50 82 GLU A CA 1
ATOM 649 C C . GLU A 1 82 ? -9.818 -1.458 7.096 1.00 98.50 82 GLU A C 1
ATOM 651 O O . GLU A 1 82 ? -10.800 -0.834 6.693 1.00 98.50 82 GLU A O 1
ATOM 656 N N . GLU A 1 83 ? -8.816 -0.846 7.735 1.00 98.44 83 GLU A N 1
ATOM 657 C CA . GLU A 1 83 ? -8.838 0.595 8.008 1.00 98.44 83 GLU A CA 1
ATOM 658 C C . GLU A 1 83 ? -8.776 1.419 6.710 1.00 98.44 83 GLU A C 1
ATOM 660 O O . GLU A 1 83 ? -9.499 2.407 6.570 1.00 98.44 83 GLU A O 1
ATOM 665 N N . LYS A 1 84 ? -7.976 0.996 5.719 1.00 98.06 84 LYS A N 1
ATOM 666 C CA . LYS A 1 84 ? -7.966 1.623 4.386 1.00 98.06 84 LYS A CA 1
ATOM 667 C C . LYS A 1 84 ? -9.322 1.528 3.701 1.00 98.06 84 LYS A C 1
ATOM 669 O O . LYS A 1 84 ? -9.773 2.531 3.156 1.00 98.06 84 LYS A O 1
ATOM 674 N N . GLN A 1 85 ? -9.960 0.357 3.734 1.00 98.31 85 GLN A N 1
ATOM 675 C CA . GLN A 1 85 ? -11.269 0.145 3.120 1.00 98.31 85 GLN A CA 1
ATOM 676 C C . GLN A 1 85 ? -12.322 1.044 3.769 1.00 98.31 85 GLN A C 1
ATOM 678 O O . GLN A 1 85 ? -13.004 1.788 3.076 1.00 98.31 85 GLN A O 1
ATOM 683 N N . LYS A 1 86 ? -12.368 1.079 5.103 1.00 98.31 86 LYS A N 1
ATOM 684 C CA . LYS A 1 86 ? -13.267 1.955 5.861 1.00 98.31 86 LYS A CA 1
ATOM 685 C C . LYS A 1 86 ? -13.089 3.434 5.503 1.00 98.31 86 LYS A C 1
ATOM 687 O O . LYS A 1 86 ? -14.076 4.148 5.331 1.00 98.31 86 LYS A O 1
ATOM 692 N N . GLN A 1 87 ? -11.846 3.915 5.420 1.00 98.31 87 GLN A N 1
ATOM 693 C CA . GLN A 1 87 ? -11.574 5.308 5.052 1.00 98.31 87 GLN A CA 1
ATOM 694 C C . GLN A 1 87 ? -11.933 5.598 3.593 1.00 98.31 87 GLN A C 1
ATOM 696 O O . GLN A 1 87 ? -12.466 6.669 3.304 1.00 98.31 87 GLN A O 1
ATOM 701 N N . LEU A 1 88 ? -11.669 4.653 2.689 1.00 97.75 88 LEU A N 1
ATOM 702 C CA . LEU A 1 88 ? -12.017 4.774 1.279 1.00 97.75 88 LEU A CA 1
ATOM 703 C C . LEU A 1 88 ? -13.535 4.822 1.081 1.00 97.75 88 LEU A C 1
ATOM 705 O O . LEU A 1 88 ? -14.020 5.702 0.379 1.00 97.75 88 LEU A O 1
ATOM 709 N N . ASP A 1 89 ? -14.279 3.931 1.735 1.00 97.69 89 ASP A N 1
ATOM 710 C CA . ASP A 1 89 ? -15.743 3.882 1.669 1.00 97.69 89 ASP A CA 1
ATOM 711 C C . ASP A 1 89 ? -16.363 5.178 2.187 1.00 97.69 89 ASP A C 1
ATOM 713 O O . ASP A 1 89 ? -17.252 5.749 1.553 1.00 97.69 89 ASP A O 1
ATOM 717 N N . LYS A 1 90 ? -15.844 5.689 3.311 1.00 97.44 90 LYS A N 1
ATOM 718 C CA . LYS A 1 90 ? -16.250 6.990 3.841 1.00 97.44 90 LYS A CA 1
ATOM 719 C C . LYS A 1 90 ? -15.985 8.101 2.823 1.00 97.44 90 LYS A C 1
ATOM 721 O O . LYS A 1 90 ? -16.897 8.860 2.515 1.00 97.44 90 LYS A O 1
ATOM 726 N N . TRP A 1 91 ? -14.772 8.176 2.279 1.00 97.50 91 TRP A N 1
ATOM 727 C CA . TRP A 1 91 ? -14.403 9.198 1.298 1.00 97.50 91 TRP A CA 1
ATOM 728 C C . TRP A 1 91 ? -15.282 9.144 0.043 1.00 97.50 91 TRP A C 1
ATOM 730 O O . TRP A 1 91 ? -15.737 10.187 -0.412 1.00 97.50 91 TRP A O 1
ATOM 740 N N . LEU A 1 92 ? -15.575 7.945 -0.475 1.00 95.50 92 LEU A N 1
ATOM 741 C CA . LEU A 1 92 ? -16.461 7.744 -1.627 1.00 95.50 92 LEU A CA 1
ATOM 742 C C . LEU A 1 92 ? -17.901 8.186 -1.348 1.00 95.50 92 LEU A C 1
ATOM 744 O O . LEU A 1 92 ? -18.568 8.662 -2.259 1.00 95.50 92 LEU A O 1
ATOM 748 N N . SER A 1 93 ? -18.383 8.037 -0.111 1.00 95.25 93 SER A N 1
ATOM 749 C CA . SER A 1 93 ? -19.725 8.494 0.279 1.00 95.25 93 SER A CA 1
ATOM 750 C C . SER A 1 93 ? -19.852 10.018 0.403 1.00 95.25 93 SER A C 1
ATOM 752 O O . SER A 1 93 ? -20.965 10.538 0.420 1.00 95.25 93 SER A O 1
ATOM 754 N N . GLU A 1 94 ? -18.722 10.721 0.509 1.00 92.75 94 GLU A N 1
ATOM 755 C CA . GLU A 1 94 ? -18.640 12.180 0.639 1.00 92.75 94 GLU A CA 1
ATOM 756 C C . GLU A 1 94 ? -18.368 12.885 -0.709 1.00 92.75 94 GLU A C 1
ATOM 758 O O . GLU A 1 94 ? -18.277 14.114 -0.732 1.00 92.75 94 GLU A O 1
ATOM 763 N N . GLN A 1 95 ? -18.220 12.129 -1.809 1.00 74.19 95 GLN A N 1
ATOM 764 C CA . GLN A 1 95 ? -18.027 12.651 -3.174 1.00 74.19 95 GLN A CA 1
ATOM 765 C C . GLN A 1 95 ? -19.335 13.042 -3.869 1.00 74.19 95 GLN A C 1
ATOM 767 O O . GLN A 1 95 ? -20.359 12.349 -3.673 1.00 74.19 95 GLN A O 1
#

Sequence (95 aa):
YQAEGLDWADIEFKLRENKETKRSPYFGFIFDPQNVKTELSTINNVKNQYLPGLISGALDPDETLPLFIKDLNAAGAQTVIEEKQKQLDKWLSEQ

pLDDT: mean 94.41, std 6.76, range [60.78, 98.5]

Radius of gyration: 20.14 Å; Cα contacts (8 Å, |Δi|>4): 44; chains: 1; bounding box: 36×42×49 Å

Nearest PDB structures (foldseek):
  5swa-assembly1_A  TM=8.628E-01  e=5.558E-04  Streptococcus pneumoniae
  8ssg-assembly1_C-2  TM=2.481E-01  e=7.032E-01  Hydrogenobacter thermophilus TK-6

Solvent-accessible surface area (backbone atoms only — not comparable to full-atom values): 5789 Å² total; per-residue (Å²): 136,81,62,90,95,61,58,68,69,59,52,52,50,52,57,45,46,76,73,65,59,79,74,62,96,63,69,87,73,77,89,80,56,82,93,43,52,68,32,52,52,46,33,49,54,51,45,69,73,47,45,68,37,5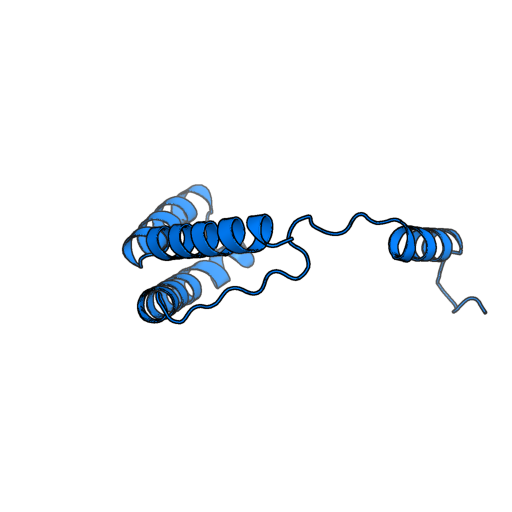5,74,72,63,76,42,62,59,88,68,45,47,63,52,51,53,52,50,31,47,75,28,33,47,59,60,50,50,52,54,51,49,55,53,48,54,52,54,62,73,73,106

Foldseek 3Di:
DDDPPDDVVVVVVVVCCVVPPDDDPCPPDDDDCPVPVQLVVQLVVLCVVQVVCVVVVVDDCVPRVVVSVVSNVVSPVVVVVVSRVVSSVVVNVVD